Protein AF-A0A093Z4S8-F1 (afdb_monomer_lite)

Sequence (135 aa):
ASAKKFPHFVLPLPREGQGAEIHLLQWTFPAPDTVTVLFTHLAEFKLRGEFAQPHTTITHHLELAAEKELVLVQGQVIENRGVTVDEAKFLLMCLQKFYGFGSESADRKRLLELFGRGDPAFKVEDLVEETEKIF

Radius of gyration: 14.9 Å; chains: 1; bounding box: 34×33×42 Å

Foldseek 3Di:
DLCVLQQWDWAWQQDVPPGTFIWIWGWDPPDPQKIKIFTFRVVQCVVQPPPTHGQKMKMWGRVCCPPPVDIDIDMDGHPPRPADPVSVVLVVVLVCCLPHDVVPPPLSVVLSVCVSVVNPPRDVVSNSVVSVVVD

Secondary structure (DSSP, 8-state):
-HHHH--EEEEEEEETTTEEEEEEEEEEEEETTEEEEEEEEHHHHHHHGGGPPPSEEEEEE-TTHHHHS--EEEEEE-TTSS--HHHHHHHHHHHHHHHSTTTT-HHHHHHHHHHHTT-TT--HHHHHHHHHTT-

Structure (mmCIF, N/CA/C/O backbone):
data_AF-A0A093Z4S8-F1
#
_entry.id   AF-A0A093Z4S8-F1
#
loop_
_atom_site.group_PDB
_atom_site.id
_atom_site.type_symbol
_atom_site.label_atom_id
_atom_site.label_alt_id
_atom_site.label_comp_id
_atom_site.label_asym_id
_atom_site.label_entity_id
_atom_site.label_seq_id
_atom_site.pdbx_PDB_ins_code
_atom_site.Cartn_x
_atom_site.Cartn_y
_atom_site.Cartn_z
_atom_site.occupancy
_atom_site.B_iso_or_equiv
_atom_site.auth_seq_id
_atom_site.auth_comp_id
_atom_site.auth_asym_id
_atom_site.auth_atom_id
_atom_site.pdbx_PDB_model_num
ATOM 1 N N . ALA A 1 1 ? 14.184 -0.980 -3.763 1.00 64.94 1 ALA A N 1
ATOM 2 C CA . ALA A 1 1 ? 14.960 -1.656 -2.695 1.00 64.94 1 ALA A CA 1
ATOM 3 C C . ALA A 1 1 ? 14.113 -1.914 -1.442 1.00 64.94 1 ALA A C 1
ATOM 5 O O . ALA A 1 1 ? 14.031 -3.061 -1.019 1.00 64.94 1 ALA A O 1
ATOM 6 N N . SER A 1 2 ? 13.431 -0.900 -0.891 1.00 83.50 2 SER A N 1
ATOM 7 C CA . SER A 1 2 ? 12.621 -1.022 0.336 1.00 83.50 2 SER A CA 1
ATOM 8 C C . SER A 1 2 ? 11.498 -2.061 0.251 1.00 83.50 2 SER A C 1
ATOM 10 O O . SER A 1 2 ? 11.366 -2.857 1.169 1.00 83.50 2 SER A O 1
ATOM 12 N N . ALA A 1 3 ? 10.771 -2.142 -0.871 1.00 90.56 3 ALA A N 1
ATOM 13 C CA . ALA A 1 3 ? 9.699 -3.128 -1.077 1.00 90.56 3 ALA A CA 1
ATOM 14 C C . ALA A 1 3 ? 10.158 -4.594 -0.946 1.00 90.56 3 ALA A C 1
ATOM 16 O O . ALA A 1 3 ? 9.434 -5.421 -0.411 1.00 90.56 3 ALA A O 1
ATOM 17 N N . LYS A 1 4 ? 11.384 -4.925 -1.382 1.00 92.00 4 LYS A N 1
ATOM 18 C CA . LYS A 1 4 ? 11.938 -6.283 -1.223 1.00 92.00 4 LYS A CA 1
ATOM 19 C C . LYS A 1 4 ? 12.363 -6.572 0.221 1.00 92.00 4 LYS A C 1
ATOM 21 O O . LYS A 1 4 ? 12.297 -7.714 0.653 1.00 92.00 4 LYS A O 1
ATOM 26 N N . LYS A 1 5 ? 12.811 -5.548 0.957 1.00 93.69 5 LYS A N 1
ATOM 27 C CA . LYS A 1 5 ? 13.235 -5.671 2.361 1.00 93.69 5 LYS A CA 1
ATOM 28 C C . LYS A 1 5 ? 12.042 -5.723 3.319 1.00 93.69 5 LYS A C 1
ATOM 30 O O . LYS A 1 5 ? 12.080 -6.457 4.298 1.00 93.69 5 LYS A O 1
ATOM 35 N N . PHE A 1 6 ? 11.000 -4.955 3.019 1.00 95.69 6 PHE A N 1
ATOM 36 C CA . PHE A 1 6 ? 9.778 -4.836 3.807 1.00 95.69 6 PHE A CA 1
ATOM 37 C C . PHE A 1 6 ? 8.567 -5.074 2.894 1.00 95.69 6 PHE A C 1
ATOM 39 O O . PHE A 1 6 ? 7.911 -4.117 2.483 1.00 95.69 6 PHE A O 1
ATOM 46 N N . PRO A 1 7 ? 8.286 -6.335 2.518 1.00 96.31 7 PRO A N 1
ATOM 47 C CA . PRO A 1 7 ? 7.220 -6.646 1.569 1.00 96.31 7 PRO A CA 1
ATOM 48 C C . PRO A 1 7 ? 5.818 -6.538 2.172 1.00 96.31 7 PRO A C 1
ATOM 50 O O . PRO A 1 7 ? 4.845 -6.583 1.434 1.00 96.31 7 PRO A O 1
ATOM 53 N N . HIS A 1 8 ? 5.704 -6.373 3.487 1.00 96.19 8 HIS A N 1
ATOM 54 C CA . HIS A 1 8 ? 4.432 -6.241 4.186 1.00 96.19 8 HIS A CA 1
ATOM 55 C C . HIS A 1 8 ? 4.372 -4.900 4.903 1.00 96.19 8 HIS A C 1
ATOM 57 O O . HIS A 1 8 ? 5.355 -4.488 5.524 1.00 96.19 8 HIS A O 1
ATOM 63 N N . PHE A 1 9 ? 3.210 -4.260 4.849 1.00 97.25 9 PHE A N 1
ATOM 64 C CA . PHE A 1 9 ? 2.901 -3.078 5.643 1.00 97.25 9 PHE A CA 1
ATOM 65 C C . PHE A 1 9 ? 1.401 -2.998 5.913 1.00 97.25 9 PHE A C 1
ATOM 67 O O . PHE A 1 9 ? 0.625 -3.802 5.399 1.00 97.25 9 PHE A O 1
ATOM 74 N N . VAL A 1 10 ? 0.986 -2.024 6.709 1.00 97.31 10 VAL A N 1
ATOM 75 C CA . VAL A 1 10 ? -0.423 -1.673 6.872 1.00 97.31 10 VAL A CA 1
ATOM 76 C C . VAL A 1 10 ? -0.627 -0.213 6.504 1.00 97.31 10 VAL A C 1
ATOM 78 O O . VAL A 1 10 ? 0.263 0.605 6.716 1.00 97.31 10 VAL A O 1
ATOM 81 N N . LEU A 1 11 ? -1.786 0.114 5.945 1.00 97.06 11 LEU A N 1
ATOM 82 C CA . LEU A 1 11 ? -2.165 1.484 5.620 1.00 97.06 11 LEU A CA 1
ATOM 83 C C . LEU A 1 11 ? -3.574 1.779 6.140 1.00 97.06 11 LEU A C 1
ATOM 85 O O . LEU A 1 11 ? -4.455 0.927 5.993 1.00 97.06 11 LEU A O 1
ATOM 89 N N . PRO A 1 12 ? -3.796 2.959 6.737 1.00 95.94 12 PRO A N 1
ATOM 90 C CA . PRO A 1 12 ? -5.120 3.390 7.139 1.00 95.94 12 PRO A CA 1
ATOM 91 C C . PRO A 1 12 ? -5.873 3.988 5.944 1.00 95.94 12 PRO A C 1
ATOM 93 O O . PRO A 1 12 ? -5.319 4.759 5.162 1.00 95.94 12 PRO A O 1
ATOM 96 N N . LEU A 1 13 ? -7.154 3.652 5.832 1.00 94.94 13 LEU A N 1
ATOM 97 C CA . LEU A 1 13 ? -8.124 4.300 4.965 1.00 94.94 13 LEU A CA 1
ATOM 98 C C . LEU A 1 13 ? -9.121 5.060 5.853 1.00 94.94 13 LEU A C 1
ATOM 100 O O . LEU A 1 13 ? -9.849 4.424 6.620 1.00 94.94 13 LEU A O 1
ATOM 104 N N . PRO A 1 14 ? -9.162 6.401 5.793 1.00 92.00 14 PRO A N 1
ATOM 105 C CA . PRO A 1 14 ? -10.117 7.181 6.567 1.00 92.00 14 PRO A CA 1
ATOM 106 C C . PRO A 1 14 ? -11.563 6.806 6.228 1.00 92.00 14 PRO A C 1
ATOM 108 O O . PRO A 1 14 ? -11.928 6.683 5.059 1.00 92.00 14 PRO A O 1
ATOM 111 N N . ARG A 1 15 ? -12.398 6.655 7.255 1.00 90.56 15 ARG A N 1
ATOM 112 C CA . ARG A 1 15 ? -13.841 6.433 7.148 1.00 90.56 15 ARG A CA 1
ATOM 113 C C . ARG A 1 15 ? -14.569 7.535 7.907 1.00 90.56 15 ARG A C 1
ATOM 115 O O . ARG A 1 15 ? -14.306 7.776 9.087 1.00 90.56 15 ARG A O 1
ATOM 122 N N . GLU A 1 16 ? -15.504 8.201 7.241 1.00 85.50 16 GLU A N 1
ATOM 123 C CA . GLU A 1 16 ? -16.249 9.312 7.836 1.00 85.50 16 GLU A CA 1
ATOM 124 C C . GLU A 1 16 ? -16.958 8.884 9.130 1.00 85.50 16 GLU A C 1
ATOM 126 O O . GLU A 1 16 ? -17.766 7.956 9.146 1.00 85.50 16 GLU A O 1
ATOM 131 N N . GLY A 1 17 ? -16.624 9.550 10.239 1.00 83.06 17 GLY A N 1
ATOM 132 C CA . GLY A 1 17 ? -17.224 9.300 11.552 1.00 83.06 17 GLY A CA 1
ATOM 133 C C . GLY A 1 17 ? -16.883 7.949 12.199 1.00 83.06 17 GLY A C 1
ATOM 134 O O . GLY A 1 17 ? -17.414 7.660 13.268 1.00 83.06 17 GLY A O 1
ATOM 135 N N . GLN A 1 18 ? -16.017 7.131 11.589 1.00 82.62 18 GLN A N 1
ATOM 136 C CA . GLN A 1 18 ? -15.693 5.771 12.057 1.00 82.62 18 GLN A CA 1
ATOM 137 C C . GLN A 1 18 ? -14.193 5.550 12.320 1.00 82.62 18 GLN A C 1
ATOM 139 O O . GLN A 1 18 ? -13.784 4.445 12.671 1.00 82.62 18 GLN A O 1
ATOM 144 N N . GLY A 1 19 ? -13.371 6.593 12.186 1.00 87.88 19 GLY A N 1
ATOM 145 C CA . GLY A 1 19 ? -11.918 6.498 12.328 1.00 87.88 19 GLY A CA 1
ATOM 146 C C . GLY A 1 19 ? -11.263 5.993 11.045 1.00 87.88 19 GLY A C 1
ATOM 147 O O . GLY A 1 19 ? -11.674 6.370 9.951 1.00 87.88 19 GLY A O 1
ATOM 148 N N . ALA A 1 20 ? -10.235 5.156 11.167 1.00 92.44 20 ALA A N 1
ATOM 149 C CA . ALA A 1 20 ? -9.535 4.584 10.022 1.00 92.44 20 ALA A CA 1
ATOM 150 C C . ALA A 1 20 ? -9.713 3.065 9.959 1.00 92.44 20 ALA A C 1
ATOM 152 O O . ALA A 1 20 ? -9.506 2.354 10.944 1.00 92.44 20 ALA A O 1
ATOM 153 N N . GLU A 1 21 ? -10.043 2.564 8.774 1.00 95.06 21 GLU A N 1
ATOM 154 C CA . GLU A 1 21 ? -10.000 1.140 8.472 1.00 95.06 21 GLU A CA 1
ATOM 155 C C . GLU A 1 21 ? -8.578 0.748 8.061 1.00 95.06 21 GLU A C 1
ATOM 157 O O . GLU A 1 21 ? -7.947 1.429 7.258 1.00 95.06 21 GLU A O 1
ATOM 162 N N . ILE A 1 22 ? -8.037 -0.333 8.625 1.00 96.38 22 ILE A N 1
ATOM 163 C CA . ILE A 1 22 ? -6.658 -0.747 8.342 1.00 96.38 22 ILE A CA 1
ATOM 164 C C . ILE A 1 22 ? -6.636 -1.813 7.248 1.00 96.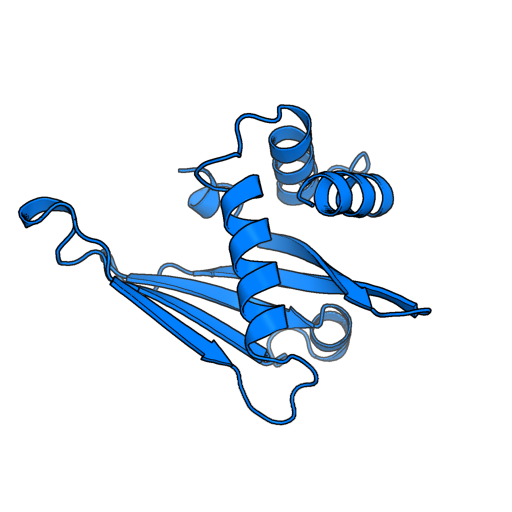38 22 ILE A C 1
ATOM 166 O O . ILE A 1 22 ? -7.275 -2.864 7.361 1.00 96.38 22 ILE A O 1
ATOM 170 N N . HIS A 1 23 ? -5.815 -1.576 6.231 1.00 98.00 23 HIS A N 1
ATOM 171 C CA . HIS A 1 23 ? -5.602 -2.474 5.105 1.00 98.00 23 HIS A CA 1
ATOM 172 C C . HIS A 1 23 ? -4.184 -3.036 5.145 1.00 98.00 23 HIS A C 1
ATOM 174 O O . HIS A 1 23 ? -3.213 -2.306 5.341 1.00 98.00 23 HIS A O 1
ATOM 180 N N . LEU A 1 24 ? -4.061 -4.344 4.949 1.00 97.69 24 LEU A N 1
ATOM 181 C CA . LEU A 1 24 ? -2.791 -5.012 4.725 1.00 97.69 24 LEU A CA 1
ATOM 182 C C . LEU A 1 24 ? -2.317 -4.724 3.298 1.00 97.69 24 LEU A C 1
ATOM 184 O O . LEU A 1 24 ? -3.054 -4.951 2.342 1.00 97.69 24 LEU A O 1
ATOM 188 N N . LEU A 1 25 ? -1.075 -4.270 3.175 1.00 97.88 25 LEU A N 1
ATOM 189 C CA . LEU A 1 25 ? -0.345 -4.102 1.925 1.00 97.88 25 LEU A CA 1
ATOM 190 C C . LEU A 1 25 ? 0.665 -5.242 1.799 1.00 97.88 25 LEU A C 1
ATOM 192 O O . LEU A 1 25 ? 1.478 -5.448 2.705 1.00 97.88 25 LEU A O 1
ATOM 196 N N . GLN A 1 26 ? 0.655 -5.945 0.666 1.00 97.44 26 GLN A N 1
ATOM 197 C CA . GLN A 1 26 ? 1.637 -6.989 0.360 1.00 97.44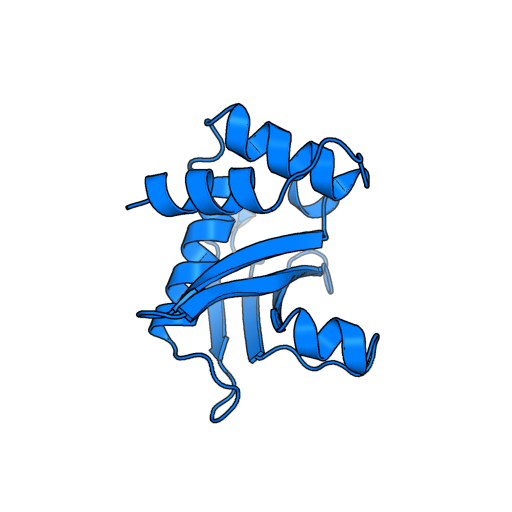 26 GLN A CA 1
ATOM 198 C C . GLN A 1 26 ? 2.276 -6.773 -1.012 1.00 97.44 26 GLN A C 1
ATOM 200 O O . GLN A 1 26 ? 1.592 -6.758 -2.032 1.00 97.44 26 GLN A O 1
ATOM 205 N N . TRP A 1 27 ? 3.599 -6.642 -1.039 1.00 97.50 27 TRP A N 1
ATOM 206 C CA . TRP A 1 27 ? 4.409 -6.680 -2.250 1.00 97.50 27 TRP A CA 1
ATOM 207 C C . TRP A 1 27 ? 4.692 -8.125 -2.653 1.00 97.50 27 TRP A C 1
ATOM 209 O O . TRP A 1 27 ? 5.149 -8.939 -1.852 1.00 97.50 27 TRP A O 1
ATOM 219 N N . THR A 1 28 ? 4.500 -8.417 -3.932 1.00 96.69 28 THR A N 1
ATOM 220 C CA . THR A 1 28 ? 4.807 -9.703 -4.557 1.00 96.69 28 THR A CA 1
ATOM 221 C C . THR A 1 28 ? 5.631 -9.476 -5.823 1.00 96.69 28 THR A C 1
ATOM 223 O O . THR A 1 28 ? 5.517 -8.445 -6.493 1.00 96.69 28 THR A O 1
ATOM 226 N N . PHE A 1 29 ? 6.489 -10.443 -6.143 1.00 96.69 29 PHE A N 1
ATOM 227 C CA . PHE A 1 29 ? 7.443 -10.372 -7.254 1.00 96.69 29 PHE A CA 1
ATOM 228 C C . PHE A 1 29 ? 7.287 -11.621 -8.135 1.00 96.69 29 PHE A C 1
ATOM 230 O O . PHE A 1 29 ? 8.143 -12.504 -8.092 1.00 96.69 29 PHE A O 1
ATOM 237 N N . PRO A 1 30 ? 6.153 -11.761 -8.850 1.00 95.69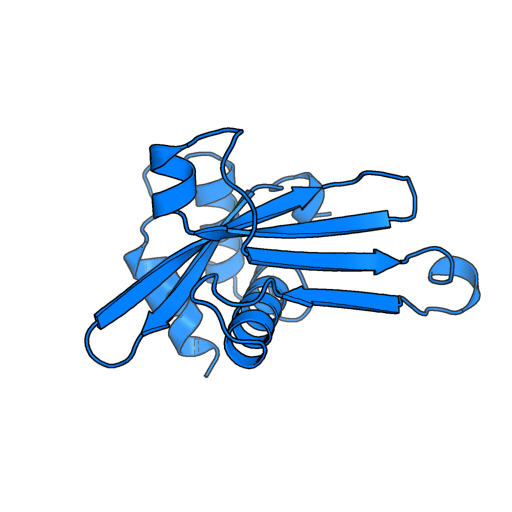 30 PRO A N 1
ATOM 238 C CA . PRO A 1 30 ? 5.810 -12.993 -9.566 1.00 95.69 30 PRO A CA 1
ATOM 239 C C . PRO A 1 30 ? 6.719 -13.292 -10.766 1.00 95.69 30 PRO A C 1
ATOM 241 O O . PRO A 1 30 ? 6.826 -14.446 -11.171 1.00 95.69 30 PRO A O 1
ATOM 244 N N . ALA A 1 31 ? 7.376 -12.277 -11.331 1.00 95.75 31 ALA A N 1
ATOM 245 C CA . ALA A 1 31 ? 8.311 -12.411 -12.443 1.00 95.75 31 ALA A CA 1
ATOM 246 C C . ALA A 1 31 ? 9.413 -11.335 -12.346 1.00 95.75 31 ALA A C 1
ATOM 248 O O . ALA A 1 31 ? 9.242 -10.369 -11.597 1.00 95.75 31 ALA A O 1
ATOM 249 N N . PRO A 1 32 ? 10.536 -11.466 -13.083 1.00 94.56 32 PRO A N 1
ATOM 250 C CA . PRO A 1 32 ? 11.629 -10.487 -13.051 1.00 94.56 32 PRO A CA 1
ATOM 251 C C . PRO A 1 32 ? 11.181 -9.044 -13.324 1.00 94.56 32 PRO A C 1
ATOM 253 O O . PRO A 1 32 ? 11.582 -8.140 -12.590 1.00 94.56 32 PRO A O 1
ATOM 256 N N . ASP A 1 33 ? 10.287 -8.864 -14.299 1.00 95.94 33 ASP A N 1
ATOM 257 C CA . ASP A 1 33 ? 9.816 -7.555 -14.768 1.00 95.94 33 ASP A CA 1
ATOM 258 C C . ASP A 1 33 ? 8.379 -7.240 -14.322 1.00 95.94 33 ASP A C 1
ATOM 260 O O . ASP A 1 33 ? 7.715 -6.364 -14.873 1.00 95.94 33 ASP A O 1
ATOM 264 N N . THR A 1 34 ? 7.875 -7.947 -13.306 1.00 97.12 34 THR A N 1
ATOM 265 C CA . THR A 1 34 ? 6.514 -7.753 -12.795 1.00 97.12 34 THR A CA 1
ATOM 266 C C . THR A 1 34 ? 6.520 -7.613 -11.283 1.00 97.12 34 THR A C 1
ATOM 268 O O . THR A 1 34 ? 6.983 -8.493 -10.555 1.00 97.12 34 THR A O 1
ATOM 271 N N . VAL A 1 35 ? 5.941 -6.519 -10.792 1.00 97.31 35 VAL A N 1
ATOM 272 C CA . VAL A 1 35 ? 5.766 -6.265 -9.357 1.00 97.31 35 VAL A CA 1
ATOM 273 C C . VAL A 1 35 ? 4.294 -6.040 -9.073 1.00 97.31 35 VAL A C 1
ATOM 275 O O . VAL A 1 35 ? 3.683 -5.157 -9.663 1.00 97.31 35 VAL A O 1
ATOM 278 N N . THR A 1 36 ? 3.721 -6.810 -8.153 1.00 98.00 36 THR A N 1
ATOM 279 C CA . THR A 1 36 ? 2.302 -6.687 -7.804 1.00 98.00 36 THR A CA 1
ATOM 280 C C . THR A 1 36 ? 2.130 -6.317 -6.337 1.00 98.00 36 THR A C 1
ATOM 282 O O . THR A 1 36 ? 2.769 -6.901 -5.465 1.00 98.00 36 THR A O 1
ATOM 285 N N . VAL A 1 37 ? 1.255 -5.352 -6.067 1.00 98.06 37 VAL A N 1
ATOM 286 C CA . VAL A 1 37 ? 0.824 -4.945 -4.730 1.00 98.06 37 VAL A CA 1
ATOM 287 C C . VAL A 1 37 ? -0.603 -5.415 -4.514 1.00 98.06 37 VAL A C 1
ATOM 289 O O . VAL A 1 37 ? -1.481 -5.147 -5.335 1.00 98.06 37 VAL A O 1
ATOM 292 N N . LEU A 1 38 ? -0.833 -6.084 -3.393 1.00 98.06 38 LEU A N 1
ATOM 293 C CA . LEU A 1 38 ? -2.144 -6.537 -2.956 1.00 98.06 38 LEU A CA 1
ATOM 294 C C . LEU A 1 38 ? -2.588 -5.705 -1.757 1.00 98.06 38 LEU A C 1
ATOM 296 O O . LEU A 1 38 ? -1.819 -5.547 -0.807 1.00 98.06 38 LEU A O 1
ATOM 300 N N . PHE A 1 39 ? -3.820 -5.204 -1.800 1.00 98.38 39 PHE A N 1
ATOM 301 C CA . PHE A 1 39 ? -4.479 -4.602 -0.648 1.00 98.38 39 PHE A CA 1
ATOM 302 C C . PHE A 1 39 ? -5.636 -5.482 -0.193 1.00 98.38 39 PHE A C 1
ATOM 304 O O . PHE A 1 39 ? -6.523 -5.822 -0.982 1.00 98.38 39 PHE A O 1
ATOM 311 N N . THR A 1 40 ? -5.620 -5.824 1.090 1.00 98.12 40 THR A N 1
ATOM 312 C CA . THR A 1 40 ? -6.598 -6.704 1.730 1.00 98.12 40 THR A CA 1
ATOM 313 C C . THR A 1 40 ? -7.065 -6.061 3.024 1.00 98.12 40 THR A C 1
ATOM 315 O O . THR A 1 40 ? -6.259 -5.507 3.767 1.00 98.12 40 THR A O 1
ATOM 318 N N . HIS A 1 41 ? -8.350 -6.174 3.351 1.00 97.19 41 HIS A N 1
ATOM 319 C CA . HIS A 1 41 ? -8.852 -5.754 4.660 1.00 97.19 41 HIS A CA 1
ATOM 320 C C . HIS A 1 41 ? -8.112 -6.499 5.770 1.00 97.19 41 HIS A C 1
ATOM 322 O O . HIS A 1 41 ? -8.085 -7.733 5.769 1.00 97.19 41 HIS A O 1
ATOM 328 N N . LEU A 1 42 ? -7.533 -5.790 6.746 1.00 96.00 42 LEU A N 1
ATOM 329 C CA . LEU A 1 42 ? -6.792 -6.455 7.823 1.00 96.00 42 LEU A CA 1
ATOM 330 C C . LEU A 1 42 ? -7.712 -7.360 8.655 1.00 96.00 42 LEU A C 1
ATOM 332 O O . LEU A 1 42 ? -7.291 -8.426 9.102 1.00 96.00 42 LEU A O 1
ATOM 336 N N . ALA A 1 43 ? -8.973 -6.961 8.840 1.00 92.94 43 ALA A N 1
ATOM 337 C CA . ALA A 1 43 ? -9.982 -7.776 9.512 1.00 92.94 43 ALA A CA 1
ATOM 338 C C . ALA A 1 43 ? -10.267 -9.086 8.754 1.00 92.94 43 ALA A C 1
ATOM 340 O O . ALA A 1 43 ? -10.336 -10.148 9.372 1.00 92.94 43 ALA A O 1
ATOM 341 N N . GLU A 1 44 ? -10.359 -9.033 7.420 1.00 93.06 44 GLU A N 1
ATOM 342 C CA . GLU A 1 44 ? -10.540 -10.229 6.589 1.00 93.06 44 GLU A CA 1
ATOM 343 C C . GLU A 1 44 ? -9.312 -11.144 6.667 1.00 93.06 44 GLU A C 1
ATOM 345 O O . GLU A 1 44 ? -9.458 -12.350 6.870 1.00 93.06 44 GLU A O 1
ATOM 350 N N . PHE A 1 45 ? -8.107 -10.572 6.588 1.00 93.31 45 PHE A N 1
ATOM 351 C CA . PHE A 1 45 ? -6.860 -11.323 6.724 1.00 93.31 45 PHE A CA 1
ATOM 352 C C . PHE A 1 45 ? -6.748 -12.020 8.084 1.00 93.31 45 PHE A C 1
ATOM 354 O O . PHE A 1 45 ? -6.415 -13.199 8.148 1.00 93.31 45 PHE A O 1
ATOM 361 N N . LYS A 1 46 ? -7.099 -11.337 9.180 1.00 91.69 46 LYS A N 1
ATOM 362 C CA . LYS A 1 46 ? -7.111 -11.936 10.524 1.00 91.69 46 LYS A CA 1
ATOM 363 C C . LYS A 1 46 ? -8.103 -13.094 10.654 1.00 91.69 46 LYS A C 1
ATOM 365 O O . LYS A 1 46 ? -7.840 -14.023 11.410 1.00 91.69 46 LYS A O 1
ATOM 370 N N . LEU A 1 47 ? -9.229 -13.042 9.939 1.00 93.31 47 LEU A N 1
ATOM 371 C CA . LEU A 1 47 ? -10.257 -14.082 9.988 1.00 93.31 47 LEU A CA 1
ATOM 372 C C . LEU A 1 47 ? -9.925 -15.291 9.100 1.00 93.31 47 LEU A C 1
ATOM 374 O O . LEU A 1 47 ? -10.239 -16.420 9.465 1.00 93.31 47 LEU A O 1
ATOM 378 N N . ARG A 1 48 ? -9.344 -15.055 7.917 1.00 92.31 48 ARG A N 1
ATOM 379 C CA . ARG A 1 48 ? -9.211 -16.067 6.852 1.00 92.31 48 ARG A CA 1
ATOM 380 C C . ARG A 1 48 ? -7.771 -16.473 6.538 1.00 92.31 48 ARG A C 1
ATOM 382 O O . ARG A 1 48 ? -7.573 -17.440 5.806 1.00 92.31 48 ARG A O 1
ATOM 389 N N . GLY A 1 49 ? -6.779 -15.762 7.070 1.00 90.69 49 GLY A N 1
ATOM 390 C CA . GLY A 1 49 ? -5.364 -16.006 6.804 1.00 90.69 49 GLY A CA 1
ATOM 391 C C . GLY A 1 49 ? -5.056 -16.000 5.307 1.00 90.69 49 GLY A C 1
ATOM 392 O O . GLY A 1 49 ? -5.423 -15.073 4.589 1.00 90.69 49 GLY A O 1
ATOM 393 N N . GLU A 1 50 ? -4.424 -17.071 4.831 1.00 85.00 50 GLU A N 1
ATOM 394 C CA . GLU A 1 50 ? -4.014 -17.254 3.430 1.00 85.00 50 GLU A CA 1
ATOM 395 C C . GLU A 1 50 ? -5.188 -17.303 2.435 1.00 85.00 50 GLU A C 1
ATOM 397 O O . GLU A 1 50 ? -4.993 -17.085 1.243 1.00 85.00 50 GLU A O 1
ATOM 402 N N . PHE A 1 51 ? -6.416 -17.545 2.908 1.00 87.31 51 PHE A N 1
ATOM 403 C CA . PHE A 1 51 ? -7.621 -17.541 2.071 1.00 87.31 51 PHE A CA 1
ATOM 404 C C . PHE A 1 51 ? -8.267 -16.156 1.942 1.00 87.31 51 PHE A C 1
ATOM 406 O O . PHE A 1 51 ? -9.294 -16.014 1.273 1.00 87.31 51 PHE A O 1
ATOM 413 N N . ALA A 1 52 ? -7.715 -15.135 2.603 1.00 92.38 52 ALA A N 1
ATOM 414 C CA . ALA A 1 52 ? -8.186 -13.770 2.445 1.00 92.38 52 ALA A CA 1
ATOM 415 C C . ALA A 1 52 ? -7.900 -13.285 1.024 1.00 92.38 52 ALA A C 1
ATOM 417 O O . ALA A 1 52 ? -6.784 -13.388 0.519 1.00 92.38 52 ALA A O 1
ATOM 418 N N . GLN A 1 53 ? -8.923 -12.744 0.373 1.00 92.75 53 GLN A N 1
ATOM 419 C CA . GLN A 1 53 ? -8.774 -12.233 -0.982 1.00 92.75 53 GLN A CA 1
ATOM 420 C C . GLN A 1 53 ? -8.489 -10.729 -0.941 1.00 92.75 53 GLN A C 1
ATOM 422 O O . GLN A 1 53 ? -9.160 -10.022 -0.190 1.00 92.75 53 GLN A O 1
ATOM 427 N N . PRO A 1 54 ? -7.565 -10.207 -1.757 1.00 96.81 54 PRO A N 1
ATOM 428 C CA . PRO A 1 54 ? -7.376 -8.770 -1.865 1.00 96.81 54 PRO A CA 1
ATOM 429 C C . PRO A 1 54 ? -8.601 -8.111 -2.503 1.00 96.81 54 PRO A C 1
ATOM 431 O O . PRO A 1 54 ? -9.218 -8.672 -3.406 1.00 96.81 54 PRO A O 1
ATOM 434 N N . HIS A 1 55 ? -8.951 -6.910 -2.045 1.00 97.94 55 HIS A N 1
ATOM 435 C CA . HIS A 1 55 ? -9.966 -6.081 -2.701 1.00 97.94 55 HIS A CA 1
ATOM 436 C C . HIS A 1 55 ? -9.364 -5.272 -3.858 1.00 97.94 55 HIS A C 1
ATOM 438 O O . HIS A 1 55 ? -10.078 -4.938 -4.801 1.00 97.94 55 HIS A O 1
ATOM 444 N N . THR A 1 56 ? -8.059 -4.982 -3.804 1.00 98.50 56 THR A N 1
ATOM 445 C CA . THR A 1 56 ? -7.344 -4.219 -4.833 1.00 98.50 56 THR A CA 1
ATOM 446 C C . THR A 1 56 ? -6.025 -4.896 -5.190 1.00 98.50 56 THR A C 1
ATOM 448 O O . THR A 1 56 ? -5.267 -5.315 -4.313 1.00 98.50 56 THR A O 1
ATOM 451 N N . THR A 1 57 ? -5.718 -4.939 -6.483 1.00 98.44 57 THR A N 1
ATOM 452 C CA . THR A 1 57 ? -4.445 -5.414 -7.031 1.00 98.44 57 THR A CA 1
ATOM 453 C C . THR A 1 57 ? -3.850 -4.342 -7.934 1.00 98.44 57 THR A C 1
ATOM 455 O O . THR A 1 57 ? -4.530 -3.853 -8.833 1.00 98.44 57 THR A O 1
ATOM 458 N N . ILE A 1 58 ? -2.591 -3.971 -7.699 1.00 98.19 58 ILE A N 1
ATOM 459 C CA . ILE A 1 58 ? -1.840 -3.026 -8.535 1.00 98.19 58 ILE A CA 1
ATOM 460 C C . ILE A 1 58 ? -0.623 -3.738 -9.115 1.00 98.19 58 ILE A C 1
ATOM 462 O O . ILE A 1 58 ? 0.247 -4.169 -8.362 1.00 98.19 58 ILE A O 1
ATOM 466 N N . THR A 1 59 ? -0.520 -3.820 -10.435 1.00 98.25 59 THR A N 1
ATOM 467 C CA . THR A 1 59 ? 0.587 -4.474 -11.138 1.00 98.25 59 THR A CA 1
ATOM 468 C C . THR A 1 59 ? 1.424 -3.442 -11.882 1.00 98.25 59 THR A C 1
ATOM 470 O O . THR A 1 59 ? 0.906 -2.631 -12.644 1.00 98.25 59 THR A O 1
ATOM 473 N N . HIS A 1 60 ? 2.731 -3.474 -11.636 1.00 96.88 60 HIS A N 1
ATOM 474 C CA . HIS A 1 60 ? 3.741 -2.684 -12.324 1.00 96.88 60 HIS A CA 1
ATOM 475 C C . HIS A 1 60 ? 4.452 -3.578 -13.339 1.00 96.88 60 HIS A C 1
ATOM 477 O O . HIS A 1 60 ? 4.996 -4.626 -12.978 1.00 96.88 60 HIS A O 1
ATOM 483 N N . HIS A 1 61 ? 4.449 -3.116 -14.580 1.00 97.69 61 HIS A N 1
ATOM 484 C CA . HIS A 1 61 ? 5.045 -3.729 -15.758 1.00 97.69 61 HIS A CA 1
ATOM 485 C C . HIS A 1 61 ? 6.349 -2.985 -16.075 1.00 97.69 61 HIS A C 1
ATOM 487 O O . HIS A 1 61 ? 6.328 -1.797 -16.419 1.00 97.69 61 HIS A O 1
ATOM 493 N N . LEU A 1 62 ? 7.485 -3.651 -15.838 1.00 97.06 62 LEU A N 1
ATOM 494 C CA . LEU A 1 62 ? 8.838 -3.083 -15.900 1.00 97.06 62 LEU A CA 1
ATOM 495 C C . LEU A 1 62 ? 9.572 -3.403 -17.212 1.00 97.06 62 LEU A C 1
ATOM 497 O O . LEU A 1 62 ? 10.706 -2.969 -17.392 1.00 97.06 62 LEU A O 1
ATOM 501 N N . GLU A 1 63 ? 8.933 -4.109 -18.142 1.00 97.12 63 GLU A N 1
ATOM 502 C CA . GLU A 1 63 ? 9.509 -4.595 -19.401 1.00 97.12 63 GLU A CA 1
ATOM 503 C C . GLU A 1 63 ? 10.050 -3.446 -20.270 1.00 97.12 63 GLU A C 1
ATOM 505 O O . GLU A 1 63 ? 10.997 -3.620 -21.030 1.00 97.12 63 GLU A O 1
ATOM 510 N N . LEU A 1 64 ? 9.466 -2.249 -20.143 1.00 97.00 64 LEU A N 1
ATOM 511 C CA . LEU A 1 64 ? 9.873 -1.045 -20.875 1.00 97.00 64 LEU A CA 1
ATOM 512 C C . LEU A 1 64 ? 10.777 -0.109 -20.055 1.00 97.00 64 LEU A C 1
ATOM 514 O O . LEU A 1 64 ? 11.205 0.926 -20.569 1.00 97.00 64 LEU A O 1
ATOM 518 N N . ALA A 1 65 ? 11.083 -0.446 -18.799 1.00 96.19 65 ALA A N 1
ATOM 519 C CA . ALA A 1 65 ? 11.757 0.467 -17.881 1.00 96.19 65 ALA A CA 1
ATOM 520 C C . ALA A 1 65 ? 13.205 0.755 -18.302 1.00 96.19 65 ALA A C 1
ATOM 522 O O . ALA A 1 65 ? 13.640 1.899 -18.228 1.00 96.19 65 ALA A O 1
ATOM 523 N N . ALA A 1 66 ? 13.942 -0.261 -18.762 1.00 94.88 66 ALA A N 1
ATOM 524 C CA . ALA A 1 66 ? 15.345 -0.105 -19.151 1.00 94.88 66 ALA A CA 1
ATOM 525 C C . ALA A 1 66 ? 15.515 0.584 -20.515 1.00 94.88 66 ALA A C 1
ATOM 527 O O . ALA A 1 66 ? 16.420 1.393 -20.688 1.00 94.88 66 ALA A O 1
ATOM 528 N N . GLU A 1 67 ? 14.652 0.262 -21.482 1.00 97.06 67 GLU A N 1
ATOM 529 C CA . GLU A 1 67 ? 14.792 0.738 -22.865 1.00 97.06 67 GLU A CA 1
ATOM 530 C C . GLU A 1 67 ? 14.078 2.068 -23.126 1.00 97.06 67 GLU A C 1
ATOM 532 O O . GLU A 1 67 ? 14.508 2.838 -23.982 1.00 97.06 67 GLU A O 1
ATOM 537 N N . LYS A 1 68 ? 12.965 2.328 -22.429 1.00 97.38 68 LYS A N 1
ATOM 538 C CA . LYS A 1 68 ? 12.089 3.485 -22.680 1.00 97.38 68 LYS A CA 1
ATOM 539 C C . LYS A 1 68 ? 11.871 4.368 -21.457 1.00 97.38 68 LYS A C 1
ATOM 541 O O . LYS A 1 68 ? 11.057 5.283 -21.535 1.00 97.38 68 LYS A O 1
ATOM 546 N N . GLU A 1 69 ? 12.531 4.065 -20.338 1.00 96.56 69 GLU A N 1
ATOM 547 C CA . GLU A 1 69 ? 12.368 4.783 -19.065 1.00 96.56 69 GLU A CA 1
ATOM 548 C C . GLU A 1 69 ? 10.892 4.882 -18.628 1.00 96.56 69 GLU A C 1
ATOM 550 O O . GLU A 1 69 ? 10.463 5.850 -18.000 1.00 96.56 69 GLU A O 1
ATOM 555 N N . LEU A 1 70 ? 10.093 3.863 -18.973 1.00 96.25 70 LEU A N 1
ATOM 556 C CA . LEU A 1 70 ? 8.645 3.846 -18.784 1.00 96.25 70 LEU A CA 1
ATOM 557 C C . LEU A 1 70 ? 8.213 2.606 -18.001 1.00 96.25 70 LEU A C 1
ATOM 559 O O . LEU A 1 70 ? 8.531 1.480 -18.374 1.00 96.25 70 LEU A O 1
ATOM 563 N N . VAL A 1 71 ? 7.420 2.824 -16.953 1.00 95.81 71 VAL A N 1
ATOM 564 C CA . VAL A 1 71 ? 6.737 1.765 -16.199 1.00 95.81 71 VAL A CA 1
ATOM 565 C C . VAL A 1 71 ? 5.240 1.914 -16.419 1.00 95.81 71 VAL A C 1
ATOM 567 O O . VAL A 1 71 ? 4.684 2.987 -16.182 1.00 95.81 71 VAL A O 1
ATOM 570 N N . LEU A 1 72 ? 4.581 0.841 -16.857 1.00 97.56 72 LEU A N 1
ATOM 571 C CA . LEU A 1 72 ? 3.123 0.811 -16.969 1.00 97.56 72 LEU A CA 1
ATOM 572 C C . LEU A 1 72 ? 2.527 0.256 -15.678 1.00 97.56 72 LEU A C 1
ATOM 574 O O . LEU A 1 72 ? 3.038 -0.709 -15.112 1.00 97.56 72 LEU A O 1
ATOM 578 N N . VAL A 1 73 ? 1.444 0.871 -15.209 1.00 96.56 73 VAL A N 1
ATOM 579 C CA . VAL A 1 73 ? 0.773 0.470 -13.970 1.00 96.56 73 VAL A CA 1
ATOM 580 C C . VAL A 1 73 ? -0.690 0.183 -14.262 1.00 96.56 73 VAL A C 1
ATOM 582 O O . VAL A 1 73 ? -1.406 1.039 -14.777 1.00 96.56 73 VAL A O 1
ATOM 585 N N . GLN A 1 74 ? -1.132 -1.020 -13.908 1.00 97.31 74 GLN A N 1
ATOM 586 C CA . GLN A 1 74 ? -2.525 -1.443 -13.977 1.00 97.31 74 GLN A CA 1
ATOM 587 C C . GLN A 1 74 ? -3.072 -1.606 -12.558 1.00 97.31 74 GLN A C 1
ATOM 589 O O . GLN A 1 74 ? -2.473 -2.298 -11.739 1.00 97.31 74 GLN A O 1
ATOM 594 N N . GLY A 1 75 ? -4.229 -1.009 -12.274 1.00 97.31 75 GLY A N 1
ATOM 595 C CA . GLY A 1 75 ? -4.967 -1.230 -11.033 1.00 97.31 75 GLY A CA 1
ATOM 596 C C . GLY A 1 75 ? -6.307 -1.912 -11.283 1.00 97.31 75 GLY A C 1
ATOM 597 O O . GLY A 1 75 ? -7.031 -1.533 -12.201 1.00 97.31 75 GLY A O 1
ATOM 598 N N . GLN A 1 76 ? -6.647 -2.892 -10.452 1.00 98.06 76 GLN A N 1
ATOM 599 C CA . GLN A 1 76 ? -7.947 -3.554 -10.436 1.00 98.06 76 GLN A CA 1
ATOM 600 C C . GLN A 1 76 ? -8.540 -3.482 -9.029 1.00 98.06 76 GLN A C 1
ATOM 602 O O . GLN A 1 76 ? -7.876 -3.842 -8.058 1.00 98.06 76 GLN A O 1
ATOM 607 N N . VAL A 1 77 ? -9.793 -3.038 -8.929 1.00 98.19 77 VAL A N 1
ATOM 608 C CA . VAL A 1 77 ? -10.589 -3.046 -7.694 1.00 98.19 77 VAL A CA 1
ATOM 609 C C . VAL A 1 77 ? -11.748 -4.006 -7.903 1.00 98.19 77 VAL A C 1
ATOM 611 O O . VAL A 1 77 ? -12.456 -3.911 -8.904 1.00 98.19 77 VAL A O 1
ATOM 614 N N . ILE A 1 78 ? -11.920 -4.953 -6.987 1.00 97.00 78 ILE A N 1
ATOM 615 C CA . ILE A 1 78 ? -13.023 -5.908 -7.039 1.00 97.00 78 ILE A CA 1
ATOM 616 C C . ILE A 1 78 ? -14.287 -5.216 -6.527 1.00 97.00 78 ILE A C 1
ATOM 618 O O . ILE A 1 78 ? -14.328 -4.723 -5.398 1.00 97.00 78 ILE A O 1
ATOM 622 N N . GLU A 1 79 ? -15.332 -5.204 -7.351 1.00 92.94 79 GLU A N 1
ATOM 623 C CA . GLU A 1 79 ? -16.629 -4.645 -6.976 1.00 92.94 79 GLU A CA 1
ATOM 624 C C . GLU A 1 79 ? -17.217 -5.339 -5.739 1.00 92.94 79 GLU A C 1
ATOM 626 O O . GLU A 1 79 ? -16.981 -6.521 -5.484 1.00 92.94 79 GLU A O 1
ATOM 631 N N . ASN A 1 80 ? -18.025 -4.603 -4.972 1.00 91.38 80 ASN A N 1
ATOM 632 C CA . ASN A 1 80 ? -18.724 -5.110 -3.784 1.00 91.38 80 ASN A CA 1
ATOM 633 C C . ASN A 1 80 ? -17.802 -5.650 -2.669 1.00 91.38 80 ASN A C 1
ATOM 635 O O . ASN A 1 80 ? -18.231 -6.453 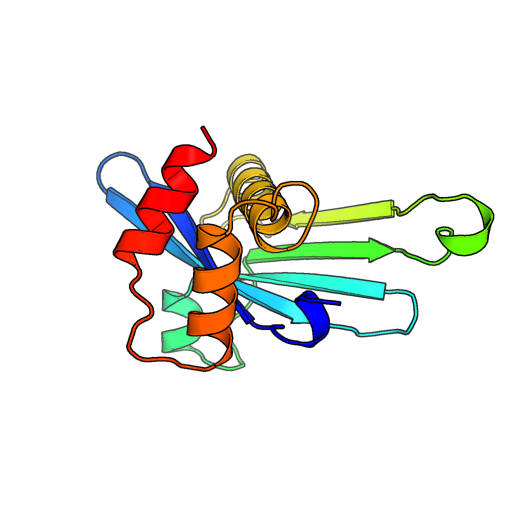-1.842 1.00 91.38 80 ASN A O 1
ATOM 639 N N . ARG A 1 81 ? -16.544 -5.188 -2.603 1.00 93.12 81 ARG A N 1
ATOM 640 C CA . ARG A 1 81 ? -15.584 -5.515 -1.526 1.00 93.12 81 ARG A CA 1
ATOM 641 C C . ARG A 1 81 ? -15.351 -4.376 -0.531 1.00 93.12 81 ARG A C 1
ATOM 643 O O . ARG A 1 81 ? -14.384 -4.419 0.221 1.00 93.12 81 ARG A O 1
ATOM 650 N N . GLY A 1 82 ? -16.229 -3.374 -0.505 1.00 91.31 82 GLY A N 1
ATOM 651 C CA . GLY A 1 82 ? -16.189 -2.293 0.490 1.00 91.31 82 GLY A CA 1
ATOM 652 C C . GLY A 1 82 ? -15.083 -1.256 0.276 1.00 91.31 82 GLY A C 1
ATOM 653 O O . GLY A 1 82 ? -14.773 -0.514 1.200 1.00 91.31 82 GLY A O 1
ATOM 654 N N . VAL A 1 83 ? -14.478 -1.209 -0.914 1.00 96.25 83 VAL A N 1
ATOM 655 C CA . VAL A 1 83 ? -13.484 -0.195 -1.295 1.00 96.25 83 VAL A CA 1
ATOM 656 C C . VAL A 1 83 ? -13.832 0.334 -2.682 1.00 96.25 83 VAL A C 1
ATOM 658 O O . VAL A 1 83 ? -14.076 -0.448 -3.603 1.00 96.25 83 VAL A O 1
ATOM 661 N N . THR A 1 84 ? -13.879 1.654 -2.832 1.00 96.44 84 THR A N 1
ATOM 662 C CA . THR A 1 84 ? -14.090 2.317 -4.126 1.00 96.44 84 THR A CA 1
ATOM 663 C C . THR A 1 84 ? -12.776 2.475 -4.898 1.00 96.44 84 THR A C 1
ATOM 665 O O . THR A 1 84 ? -11.680 2.311 -4.361 1.00 96.44 84 THR A O 1
ATOM 668 N N . VAL A 1 85 ? -12.860 2.834 -6.181 1.00 96.62 85 VAL A N 1
ATOM 669 C CA . VAL A 1 85 ? -11.662 3.128 -6.986 1.00 96.62 85 VAL A CA 1
ATOM 670 C C . VAL A 1 85 ? -10.872 4.312 -6.422 1.00 96.62 85 VAL A C 1
ATOM 672 O O . VAL A 1 85 ? -9.643 4.276 -6.432 1.00 96.62 85 VAL A O 1
ATOM 675 N N . ASP A 1 86 ? -11.539 5.342 -5.908 1.00 95.81 86 ASP A N 1
ATOM 676 C CA . ASP A 1 86 ? -10.847 6.515 -5.366 1.00 95.81 86 ASP A CA 1
ATOM 677 C C . ASP A 1 86 ? -10.176 6.214 -4.021 1.00 95.81 86 ASP A C 1
ATOM 679 O O . ASP A 1 86 ? -9.042 6.632 -3.791 1.00 95.81 86 ASP A O 1
ATOM 683 N N . GLU A 1 87 ? -10.786 5.372 -3.189 1.00 96.31 87 GLU A N 1
ATOM 684 C CA . GLU A 1 87 ? -10.157 4.846 -1.971 1.00 96.31 87 GLU A CA 1
ATOM 685 C C . GLU A 1 87 ? -8.953 3.944 -2.287 1.00 96.31 87 GLU A C 1
ATOM 687 O O . GLU A 1 87 ? -7.913 4.009 -1.632 1.00 96.31 87 GLU A O 1
ATOM 692 N N . ALA A 1 88 ? -9.035 3.137 -3.346 1.00 97.06 88 ALA A N 1
ATOM 693 C CA . ALA A 1 88 ? -7.898 2.352 -3.816 1.00 97.06 88 ALA A CA 1
ATOM 694 C C . ALA A 1 88 ? -6.746 3.240 -4.324 1.00 97.06 88 ALA A C 1
ATOM 696 O O . ALA A 1 88 ? -5.578 2.956 -4.042 1.00 97.06 88 ALA A O 1
ATOM 697 N N . LYS A 1 89 ? -7.051 4.336 -5.034 1.00 95.56 89 LYS A N 1
ATOM 698 C CA . LYS A 1 89 ? -6.044 5.341 -5.421 1.00 95.56 89 LYS A CA 1
ATOM 699 C C . LYS A 1 89 ? -5.424 6.002 -4.193 1.00 95.56 89 LYS A C 1
ATOM 701 O O . LYS A 1 89 ? -4.212 6.196 -4.172 1.00 95.56 89 LYS A O 1
ATOM 706 N N . PHE A 1 90 ? -6.220 6.299 -3.168 1.00 94.69 90 PHE A N 1
ATOM 707 C CA . PHE A 1 90 ? -5.730 6.846 -1.905 1.00 94.69 90 PHE A CA 1
ATOM 708 C C . PHE A 1 90 ? -4.711 5.909 -1.240 1.00 94.69 90 PHE A C 1
ATOM 710 O O . PHE A 1 90 ? -3.608 6.337 -0.894 1.00 94.69 90 PHE A O 1
ATOM 717 N N . LEU A 1 91 ? -5.025 4.612 -1.134 1.00 96.25 91 LEU A N 1
ATOM 718 C CA . LEU A 1 91 ? -4.093 3.607 -0.607 1.00 96.25 91 LEU A CA 1
ATOM 719 C C . LEU A 1 91 ? -2.805 3.528 -1.443 1.00 96.25 91 LEU A C 1
ATOM 721 O O . LEU A 1 91 ? -1.708 3.439 -0.887 1.00 96.25 91 LEU A O 1
ATOM 725 N N . LEU A 1 92 ? -2.913 3.617 -2.773 1.00 94.75 92 LEU A N 1
ATOM 726 C CA . LEU A 1 92 ? -1.755 3.654 -3.669 1.00 94.75 92 LEU A CA 1
ATOM 727 C C . LEU A 1 92 ? -0.893 4.914 -3.462 1.00 94.75 92 LEU A C 1
ATOM 729 O O . LEU A 1 92 ? 0.334 4.818 -3.453 1.00 94.75 92 LEU A O 1
ATOM 733 N N . MET A 1 93 ? -1.503 6.081 -3.247 1.00 92.50 93 MET A N 1
ATOM 734 C CA . MET A 1 93 ? -0.774 7.313 -2.923 1.00 92.50 93 MET A CA 1
ATOM 735 C C . MET A 1 93 ? -0.043 7.193 -1.583 1.00 92.50 93 MET A C 1
ATOM 737 O O . MET A 1 93 ? 1.132 7.553 -1.488 1.00 92.50 93 MET A O 1
ATOM 741 N N . CYS A 1 94 ? -0.698 6.635 -0.562 1.00 93.62 94 CYS A N 1
ATOM 742 C CA . CYS A 1 94 ? -0.068 6.365 0.728 1.00 93.62 94 CYS A CA 1
ATOM 743 C C . CYS A 1 94 ? 1.135 5.429 0.556 1.00 93.62 94 CYS A C 1
ATOM 745 O O . CYS A 1 94 ? 2.238 5.752 0.995 1.00 93.62 94 CYS A O 1
ATOM 747 N N . LEU A 1 95 ? 0.974 4.327 -0.186 1.00 94.38 95 LEU A N 1
ATOM 748 C CA . LEU A 1 95 ? 2.076 3.432 -0.544 1.00 94.38 95 LEU A CA 1
ATOM 749 C C . LEU A 1 95 ? 3.251 4.198 -1.162 1.00 94.38 95 LEU A C 1
ATOM 751 O O . LEU A 1 95 ? 4.390 3.997 -0.737 1.00 94.38 95 LEU A O 1
ATOM 755 N N . GLN A 1 96 ? 3.002 5.090 -2.125 1.00 90.69 96 GLN A N 1
ATOM 756 C CA . GLN A 1 96 ? 4.058 5.884 -2.759 1.00 90.69 96 GLN A CA 1
ATOM 757 C C . GLN A 1 96 ? 4.794 6.779 -1.752 1.00 90.69 96 GLN A C 1
ATOM 759 O O . GLN A 1 96 ? 6.015 6.898 -1.838 1.00 90.69 96 GLN A O 1
ATOM 764 N N . LYS A 1 97 ? 4.103 7.346 -0.757 1.00 89.75 97 LYS A N 1
ATOM 765 C CA . LYS A 1 97 ? 4.731 8.159 0.300 1.00 89.75 97 LYS A CA 1
ATOM 766 C C . LYS A 1 97 ? 5.578 7.342 1.278 1.00 89.75 97 LYS A C 1
ATOM 768 O O . LYS A 1 97 ? 6.545 7.880 1.809 1.00 89.75 97 LYS A O 1
ATOM 773 N N . PHE A 1 98 ? 5.255 6.071 1.511 1.00 91.75 98 PHE A N 1
ATOM 774 C CA . PHE A 1 98 ? 6.047 5.196 2.387 1.00 91.75 98 PHE A CA 1
ATOM 775 C C . PHE A 1 98 ? 7.200 4.488 1.655 1.00 91.75 98 PHE A C 1
ATOM 777 O O . PHE A 1 98 ? 8.269 4.300 2.234 1.00 91.75 98 PHE A O 1
ATOM 784 N N . TYR A 1 99 ? 7.015 4.112 0.385 1.00 91.19 99 TYR A N 1
ATOM 785 C CA . TYR A 1 99 ? 7.960 3.270 -0.365 1.00 91.19 99 TYR A CA 1
ATOM 786 C C . TYR A 1 99 ? 8.678 3.959 -1.535 1.00 91.19 99 TYR A C 1
ATOM 788 O O . TYR A 1 99 ? 9.674 3.414 -2.019 1.00 91.19 99 TYR A O 1
ATOM 796 N N . GLY A 1 100 ? 8.172 5.094 -2.022 1.00 81.31 100 GLY A N 1
ATOM 797 C CA . GLY A 1 100 ? 8.615 5.749 -3.256 1.00 81.31 100 GLY A CA 1
ATOM 798 C C . GLY A 1 100 ? 8.859 7.254 -3.097 1.00 81.31 100 GLY A C 1
ATOM 799 O O . GLY A 1 100 ? 9.379 7.710 -2.079 1.00 81.31 100 GLY A O 1
ATOM 800 N N . PHE A 1 101 ? 8.513 8.035 -4.128 1.00 64.69 101 PHE A N 1
ATOM 801 C CA . PHE A 1 101 ? 8.685 9.493 -4.134 1.00 64.69 101 PHE A CA 1
ATOM 802 C C . PHE A 1 101 ? 7.860 10.146 -3.007 1.00 64.69 101 PHE A C 1
ATOM 804 O O . PHE A 1 101 ? 6.630 10.174 -3.043 1.00 64.69 101 PHE A O 1
ATOM 811 N N . GLY A 1 102 ? 8.550 10.673 -1.991 1.00 60.38 102 GLY A N 1
ATOM 812 C CA . GLY A 1 102 ? 7.946 11.210 -0.764 1.00 60.38 102 GLY A CA 1
ATOM 813 C C . GLY A 1 102 ? 8.271 10.427 0.515 1.00 60.38 102 GLY A C 1
ATOM 814 O O . GLY A 1 102 ? 7.863 10.860 1.596 1.00 60.38 102 GLY A O 1
ATOM 815 N N . SER A 1 103 ? 9.055 9.346 0.417 1.00 61.88 103 SER A N 1
ATOM 816 C CA . SER A 1 103 ? 9.623 8.625 1.569 1.00 61.88 103 SER A CA 1
ATOM 817 C C . SER A 1 103 ? 10.806 9.351 2.231 1.00 61.88 103 SER A C 1
ATOM 819 O O . SER A 1 103 ? 11.578 8.735 2.964 1.00 61.88 103 SER A O 1
ATOM 821 N N . GLU A 1 104 ? 11.000 10.639 1.940 1.00 66.62 104 GLU A N 1
ATOM 822 C CA . GLU A 1 104 ? 12.039 11.481 2.550 1.00 66.62 104 GLU A CA 1
ATOM 823 C C . GLU A 1 104 ? 11.717 11.821 4.012 1.00 66.62 104 GLU A C 1
ATOM 825 O O . GLU A 1 104 ? 12.610 12.194 4.769 1.00 66.62 104 GLU A O 1
ATOM 830 N N . SER A 1 105 ? 10.457 11.637 4.432 1.00 81.56 105 SER A N 1
ATOM 831 C CA . SER A 1 105 ? 10.090 11.691 5.847 1.00 81.56 105 SER A CA 1
ATOM 832 C C . SER A 1 105 ? 10.809 10.576 6.610 1.00 81.56 105 SER A C 1
ATOM 834 O O . SER A 1 105 ? 10.566 9.382 6.391 1.00 81.56 105 SER A O 1
ATOM 836 N N . ALA A 1 106 ? 11.684 10.984 7.533 1.00 86.25 106 ALA A N 1
ATOM 837 C CA . ALA A 1 106 ? 12.367 10.078 8.448 1.00 86.25 106 ALA A CA 1
ATOM 838 C C . ALA A 1 106 ? 11.364 9.250 9.267 1.00 86.25 106 ALA A C 1
ATOM 840 O O . ALA A 1 106 ? 11.611 8.068 9.506 1.00 86.25 106 ALA A O 1
ATOM 841 N N . ASP A 1 107 ? 10.214 9.835 9.613 1.00 90.69 107 ASP A N 1
ATOM 842 C CA . ASP A 1 107 ? 9.165 9.178 10.391 1.00 90.69 107 ASP A CA 1
ATOM 843 C C . ASP A 1 107 ? 8.451 8.091 9.585 1.00 90.69 107 ASP A C 1
ATOM 845 O O . ASP A 1 107 ? 8.338 6.959 10.056 1.00 90.69 107 ASP A O 1
ATOM 849 N N . ARG A 1 108 ? 8.085 8.353 8.322 1.00 91.19 108 ARG A N 1
ATOM 850 C CA . ARG A 1 108 ? 7.485 7.320 7.451 1.00 91.19 108 ARG A CA 1
ATOM 851 C C . ARG A 1 108 ? 8.424 6.139 7.244 1.00 91.19 108 ARG A C 1
ATOM 853 O O . ARG A 1 108 ? 8.009 4.983 7.343 1.00 91.19 108 ARG A O 1
ATOM 860 N N . LYS A 1 109 ? 9.707 6.420 6.996 1.00 90.94 109 LYS A N 1
ATOM 861 C CA . LYS A 1 109 ? 10.725 5.373 6.865 1.00 90.94 109 LYS A CA 1
ATOM 862 C C . LYS A 1 109 ? 10.875 4.591 8.168 1.00 90.94 109 LYS A C 1
ATOM 864 O O . LYS A 1 109 ? 10.920 3.365 8.133 1.00 90.94 109 LYS A O 1
ATOM 869 N N . ARG A 1 110 ? 10.920 5.279 9.311 1.00 93.75 110 ARG A N 1
ATOM 870 C CA . ARG A 1 110 ? 11.000 4.651 10.632 1.00 93.75 110 ARG A CA 1
ATOM 871 C C . ARG A 1 110 ? 9.806 3.733 10.885 1.00 93.75 110 ARG A C 1
ATOM 873 O O . ARG A 1 110 ? 10.027 2.591 11.268 1.00 93.75 110 ARG A O 1
ATOM 880 N N . LEU A 1 111 ? 8.576 4.179 10.630 1.00 95.62 111 LEU A N 1
ATOM 881 C CA . LEU A 1 111 ? 7.370 3.362 10.805 1.00 95.62 111 LEU A CA 1
ATOM 882 C C . LEU A 1 111 ? 7.395 2.103 9.936 1.00 95.62 111 LEU A C 1
ATOM 884 O O . LEU A 1 111 ? 7.105 1.013 10.429 1.00 95.62 111 LEU A O 1
ATOM 888 N N . LEU A 1 112 ? 7.807 2.237 8.672 1.00 95.06 112 LEU A N 1
ATOM 889 C CA . LEU A 1 112 ? 7.976 1.099 7.773 1.00 95.06 112 LEU A CA 1
ATOM 890 C C . LEU A 1 112 ? 9.005 0.092 8.312 1.00 95.06 112 LEU A C 1
ATOM 892 O O . LEU A 1 112 ? 8.770 -1.115 8.283 1.00 95.06 112 LEU A O 1
ATOM 896 N N . GLU A 1 113 ? 10.140 0.576 8.820 1.00 94.56 113 GLU A N 1
ATOM 897 C CA . GLU A 1 113 ? 11.178 -0.285 9.389 1.00 94.56 113 GLU A CA 1
ATOM 898 C C . GLU A 1 113 ? 10.744 -0.965 10.692 1.00 94.56 113 GLU A C 1
ATOM 900 O O . GLU A 1 113 ? 11.037 -2.147 10.868 1.00 94.56 113 GLU A O 1
ATOM 905 N N . LEU A 1 114 ? 10.059 -0.244 11.586 1.00 96.94 114 LEU A N 1
ATOM 906 C CA . LEU A 1 114 ? 9.536 -0.794 12.838 1.00 96.94 114 LEU A CA 1
ATOM 907 C C . LEU A 1 114 ? 8.526 -1.906 12.547 1.00 96.94 114 LEU A C 1
ATOM 909 O O . LEU A 1 114 ? 8.688 -3.024 13.035 1.00 96.94 114 LEU A O 1
ATOM 913 N N . PHE A 1 115 ? 7.549 -1.640 11.674 1.00 96.69 115 PHE A N 1
ATOM 914 C CA . PHE A 1 115 ? 6.569 -2.647 11.275 1.00 96.69 115 PHE A CA 1
ATOM 915 C C . PHE A 1 115 ? 7.237 -3.859 10.624 1.00 96.69 115 PHE A C 1
ATOM 917 O O . PHE A 1 115 ? 7.008 -4.997 11.026 1.00 96.69 115 PHE A O 1
ATOM 924 N N . GLY A 1 116 ? 8.105 -3.622 9.6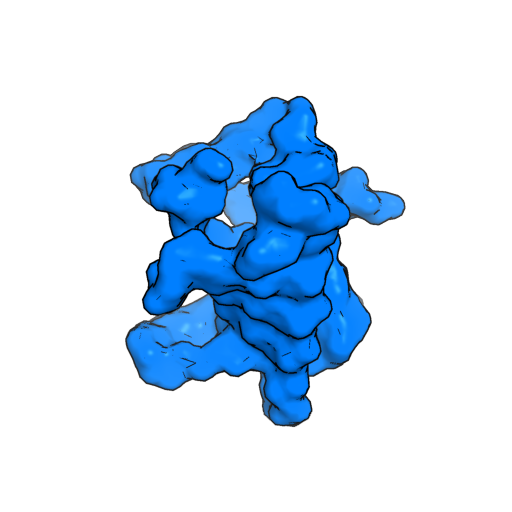37 1.00 94.50 116 GLY A N 1
ATOM 925 C CA . GLY A 1 116 ? 8.742 -4.686 8.868 1.00 94.50 116 GLY A CA 1
ATOM 926 C C . GLY A 1 116 ? 9.668 -5.592 9.688 1.00 94.50 116 GLY A C 1
ATOM 927 O O . GLY A 1 116 ? 9.975 -6.696 9.246 1.00 94.50 116 GLY A O 1
ATOM 928 N N . ARG A 1 117 ? 10.107 -5.150 10.873 1.00 95.75 117 ARG A N 1
ATOM 929 C CA . ARG A 1 117 ? 10.900 -5.949 11.823 1.00 95.75 117 ARG A CA 1
ATOM 930 C C . ARG A 1 117 ? 10.063 -6.568 12.948 1.00 95.75 117 ARG A C 1
ATOM 932 O O . ARG A 1 117 ? 10.626 -7.291 13.764 1.00 95.75 117 ARG A O 1
ATOM 939 N N . GLY A 1 118 ? 8.759 -6.290 13.002 1.00 94.94 118 GLY A N 1
ATOM 940 C CA . GLY A 1 118 ? 7.902 -6.678 14.124 1.00 94.94 118 GLY A CA 1
ATOM 941 C C . GLY A 1 118 ? 8.290 -5.985 15.431 1.00 94.94 118 GLY A C 1
ATOM 942 O O . GLY A 1 118 ? 8.156 -6.574 16.501 1.00 94.94 118 GLY A O 1
ATOM 943 N N . ASP A 1 119 ? 8.830 -4.768 15.347 1.00 96.62 119 ASP A N 1
ATOM 944 C CA . ASP A 1 119 ? 9.294 -4.021 16.511 1.00 96.62 119 ASP A CA 1
ATOM 945 C C . ASP A 1 119 ? 8.091 -3.543 17.350 1.00 96.62 119 ASP A C 1
ATOM 947 O O . ASP A 1 119 ? 7.190 -2.896 16.805 1.00 96.62 119 ASP A O 1
ATOM 951 N N . PRO A 1 120 ? 8.047 -3.819 18.669 1.00 95.25 120 PRO A N 1
ATOM 952 C CA . PRO A 1 120 ? 6.938 -3.414 19.534 1.00 95.25 120 PRO A CA 1
ATOM 953 C C . PRO A 1 120 ? 6.809 -1.893 19.698 1.00 95.25 120 PRO A C 1
ATOM 955 O O . PRO A 1 120 ? 5.801 -1.423 20.219 1.00 95.25 120 PRO A O 1
ATOM 958 N N . ALA A 1 121 ? 7.807 -1.110 19.275 1.00 96.62 121 ALA A N 1
ATOM 959 C CA . ALA A 1 121 ? 7.702 0.342 19.221 1.00 96.62 121 ALA A CA 1
ATOM 960 C C . ALA A 1 121 ? 6.823 0.843 18.061 1.00 96.62 121 ALA A C 1
ATOM 962 O O . ALA A 1 121 ? 6.536 2.038 18.010 1.00 96.62 121 ALA A O 1
ATOM 963 N N . PHE A 1 122 ? 6.402 -0.026 17.133 1.00 97.12 122 PHE A N 1
ATOM 964 C CA . PHE A 1 122 ? 5.420 0.330 16.113 1.00 97.12 122 PHE A CA 1
ATOM 965 C C . PHE A 1 122 ? 4.045 0.586 16.744 1.00 97.12 122 PHE A C 1
ATOM 967 O O . PHE A 1 122 ? 3.497 -0.275 17.434 1.00 97.12 122 PHE A O 1
ATOM 974 N N . LYS A 1 123 ? 3.464 1.751 16.448 1.00 95.19 123 LYS A N 1
ATOM 975 C CA . LYS A 1 123 ? 2.127 2.153 16.891 1.00 95.19 123 LYS A CA 1
ATOM 976 C C . LYS A 1 123 ? 1.258 2.503 15.692 1.00 95.19 123 LYS A C 1
ATOM 978 O O . LYS A 1 123 ? 1.714 3.160 14.758 1.00 95.19 123 LYS A O 1
ATOM 983 N N . VAL A 1 124 ? 0.009 2.044 15.715 1.00 92.31 124 VAL A N 1
ATOM 984 C CA . VAL A 1 124 ? -0.949 2.297 14.627 1.00 92.31 124 VAL A CA 1
ATOM 985 C C . VAL A 1 124 ? -1.389 3.760 14.637 1.00 92.31 124 VAL A C 1
ATOM 987 O O . VAL A 1 124 ? -1.641 4.330 13.583 1.00 92.31 124 VAL A O 1
ATOM 990 N N . GLU A 1 125 ? -1.422 4.374 15.813 1.00 92.75 125 GLU A N 1
ATOM 991 C CA . GLU A 1 125 ? -1.757 5.778 16.020 1.00 92.75 125 GLU A CA 1
ATOM 992 C C . GLU A 1 125 ? -0.762 6.685 15.281 1.00 92.75 125 GLU A C 1
ATOM 994 O O . GLU A 1 125 ? -1.177 7.494 14.456 1.00 92.75 125 GLU A O 1
ATOM 999 N N . ASP A 1 126 ? 0.544 6.450 15.462 1.00 94.25 126 ASP A N 1
ATOM 1000 C CA . ASP A 1 126 ? 1.610 7.179 14.760 1.00 94.25 126 ASP A CA 1
ATOM 1001 C C . ASP A 1 126 ? 1.478 7.036 13.227 1.00 94.25 126 ASP A C 1
ATOM 1003 O O . ASP A 1 126 ? 1.728 7.976 12.473 1.00 94.25 126 ASP A O 1
ATOM 1007 N N . LEU A 1 127 ? 1.061 5.859 12.742 1.00 93.94 127 LEU A N 1
ATOM 1008 C CA . LEU A 1 127 ? 0.802 5.619 11.319 1.00 93.94 127 LEU A CA 1
ATOM 1009 C C . LEU A 1 127 ? -0.404 6.414 10.799 1.00 93.94 127 LEU A C 1
ATOM 1011 O O . LEU A 1 127 ? -0.350 6.932 9.679 1.00 93.94 127 LEU A O 1
ATOM 1015 N N . VAL A 1 128 ? -1.491 6.482 11.570 1.00 92.25 128 VAL A N 1
ATOM 1016 C CA . VAL A 1 128 ? -2.681 7.262 11.204 1.00 92.25 128 VAL A CA 1
ATOM 1017 C C . VAL A 1 128 ? -2.322 8.742 11.129 1.00 92.25 128 VAL A C 1
ATOM 1019 O O . VAL A 1 128 ? -2.548 9.351 10.086 1.00 92.25 128 VAL A O 1
ATOM 1022 N N . GLU A 1 129 ? -1.648 9.279 12.148 1.00 91.25 129 GLU A N 1
ATOM 1023 C CA . GLU A 1 129 ? -1.187 10.672 12.166 1.00 91.25 129 GLU A CA 1
ATOM 1024 C C . GLU A 1 129 ? -0.266 10.996 10.976 1.00 91.25 129 GLU A C 1
ATOM 1026 O O . GLU A 1 129 ? -0.422 12.022 10.313 1.00 91.25 129 GLU A O 1
ATOM 1031 N N . GLU A 1 130 ? 0.690 10.117 10.652 1.00 90.38 130 GLU A N 1
ATOM 1032 C CA . GLU A 1 130 ? 1.580 10.315 9.499 1.00 90.38 130 GLU A CA 1
ATOM 1033 C C . GLU A 1 130 ? 0.860 10.243 8.147 1.00 90.38 130 GLU A C 1
ATOM 1035 O O . GLU A 1 130 ? 1.325 10.841 7.167 1.00 90.38 130 GLU A O 1
ATOM 1040 N N . THR A 1 131 ? -0.256 9.513 8.082 1.00 87.62 131 THR A N 1
ATOM 1041 C CA . THR A 1 131 ? -1.090 9.410 6.880 1.00 87.62 131 THR A CA 1
ATOM 1042 C C . THR A 1 131 ? -1.986 10.634 6.722 1.00 87.62 131 THR A C 1
ATOM 1044 O O . THR A 1 131 ? -2.126 11.135 5.610 1.00 87.62 131 THR A O 1
ATOM 1047 N N . GLU A 1 132 ? -2.527 11.174 7.814 1.00 86.25 132 GLU A N 1
ATOM 1048 C CA . GLU A 1 132 ? -3.304 12.420 7.799 1.00 86.25 132 GLU A CA 1
ATOM 1049 C C . GLU A 1 132 ? -2.471 13.600 7.285 1.00 86.25 132 GLU A C 1
ATOM 1051 O O . GLU A 1 132 ? -2.957 14.368 6.466 1.00 86.25 132 GLU A O 1
ATOM 1056 N N . LYS A 1 133 ? -1.177 13.675 7.635 1.00 84.94 133 LYS A N 1
ATOM 1057 C CA . LYS A 1 133 ? -0.234 14.700 7.129 1.00 84.94 133 LYS A CA 1
ATOM 1058 C C . LYS A 1 133 ? 0.040 14.634 5.619 1.00 84.94 133 LYS A C 1
ATOM 1060 O O . LYS A 1 133 ? 0.810 15.445 5.100 1.00 84.94 133 LYS A O 1
ATOM 1065 N N . ILE A 1 134 ? -0.453 13.615 4.911 1.00 76.44 134 ILE A N 1
ATOM 1066 C CA . ILE A 1 134 ?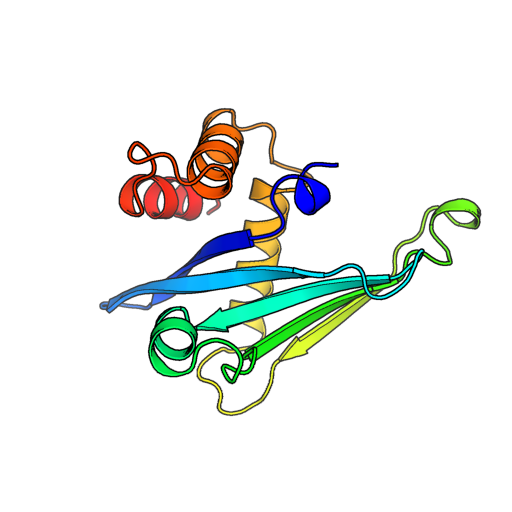 -0.318 13.521 3.448 1.00 76.44 134 ILE A CA 1
ATOM 1067 C C . ILE A 1 134 ? -1.285 14.499 2.750 1.00 76.44 134 ILE A C 1
ATOM 1069 O O . ILE A 1 134 ? -1.045 14.833 1.585 1.00 76.44 134 ILE A O 1
ATOM 1073 N N . PHE A 1 135 ? -2.307 14.982 3.463 1.00 64.56 135 PHE A N 1
ATOM 1074 C CA . PHE A 1 135 ? -3.383 15.849 2.980 1.00 64.56 135 PHE A CA 1
ATOM 1075 C C . PHE A 1 135 ? -3.485 17.129 3.819 1.00 64.56 135 PHE A C 1
ATOM 1077 O O . PHE A 1 135 ? -4.038 18.112 3.278 1.00 64.56 135 PHE A O 1
#

pLDDT: mean 92.68, std 7.46, range [60.38, 98.5]